Protein AF-A0AAW8FL18-F1 (afdb_monomer_lite)

Secondary structure (DSSP, 8-state):
-EEEEETTEEEEEEPPPBTTBEEESSSS-TTEEEEETTEEEETTSHHHHHHHHHHHHHTT-TTT-SEEETHHHHHHHHHHHHHHS----TT-PPP-

Structure (mmCIF, N/CA/C/O backbone):
data_AF-A0AAW8FL18-F1
#
_entry.id   AF-A0AAW8FL18-F1
#
loop_
_atom_site.group_PDB
_atom_site.id
_atom_site.type_symbol
_atom_site.label_atom_id
_atom_site.label_alt_id
_atom_site.label_comp_id
_atom_site.label_asym_id
_atom_site.label_entity_id
_atom_site.label_seq_id
_atom_site.pdbx_PDB_ins_code
_atom_site.Cartn_x
_atom_site.Cartn_y
_atom_site.Cartn_z
_atom_site.occupancy
_atom_site.B_iso_or_equiv
_atom_site.auth_seq_id
_atom_site.auth_comp_id
_atom_site.auth_asym_id
_atom_site.auth_atom_id
_atom_site.pdbx_PDB_model_num
ATOM 1 N N . MET A 1 1 ? 9.353 5.160 4.444 1.00 66.69 1 MET A N 1
ATOM 2 C CA . MET A 1 1 ? 8.227 5.011 5.399 1.00 66.69 1 MET A CA 1
ATOM 3 C C . MET A 1 1 ? 7.210 6.095 5.110 1.00 66.69 1 MET A C 1
ATOM 5 O O . MET A 1 1 ? 7.616 7.244 5.004 1.00 66.69 1 MET A O 1
ATOM 9 N N . CYS A 1 2 ? 5.929 5.740 5.017 1.00 71.69 2 CYS A N 1
ATOM 10 C CA . CYS A 1 2 ? 4.831 6.673 4.752 1.00 71.69 2 CYS A CA 1
ATOM 11 C C . CYS A 1 2 ? 3.704 6.501 5.774 1.00 71.69 2 CYS A C 1
ATOM 13 O O . CYS A 1 2 ? 3.535 5.435 6.368 1.00 71.69 2 CYS A O 1
ATOM 15 N N . HIS A 1 3 ? 2.929 7.563 5.977 1.00 73.62 3 HIS A N 1
ATOM 16 C CA . HIS A 1 3 ? 1.746 7.549 6.831 1.00 73.62 3 HIS A CA 1
ATOM 17 C C . HIS A 1 3 ? 0.506 7.780 5.992 1.00 73.62 3 HIS A C 1
ATOM 19 O O . HIS A 1 3 ? 0.436 8.760 5.258 1.00 73.62 3 HIS A O 1
ATOM 25 N N . LEU A 1 4 ? -0.470 6.896 6.149 1.00 71.88 4 LEU A N 1
ATOM 26 C CA . LEU A 1 4 ? -1.797 7.042 5.579 1.00 71.88 4 LEU A CA 1
ATOM 27 C C . LEU A 1 4 ? -2.759 7.350 6.724 1.00 71.88 4 LEU A C 1
ATOM 29 O O . LEU A 1 4 ? -2.677 6.732 7.785 1.00 71.88 4 LEU A O 1
ATOM 33 N N . VAL A 1 5 ? -3.637 8.332 6.535 1.00 68.75 5 VAL A N 1
ATOM 34 C CA . VAL A 1 5 ? -4.683 8.668 7.506 1.00 68.75 5 VAL A CA 1
ATOM 35 C C . VAL A 1 5 ? -6.026 8.547 6.806 1.00 68.75 5 VAL A C 1
ATOM 37 O O . VAL A 1 5 ? -6.237 9.178 5.772 1.00 68.75 5 VAL A O 1
ATOM 40 N N . ARG A 1 6 ? -6.923 7.739 7.371 1.00 71.69 6 ARG A N 1
ATOM 41 C CA . ARG A 1 6 ? -8.294 7.548 6.891 1.00 71.69 6 ARG A CA 1
ATOM 42 C C . ARG A 1 6 ? -9.238 7.526 8.087 1.00 71.69 6 ARG A C 1
ATOM 44 O O . ARG A 1 6 ? -8.940 6.866 9.076 1.00 71.69 6 ARG A O 1
ATOM 51 N N . ASP A 1 7 ? -10.327 8.289 8.018 1.00 75.19 7 ASP A N 1
ATOM 52 C CA . ASP A 1 7 ? -11.333 8.402 9.089 1.00 75.19 7 ASP A CA 1
ATOM 53 C C . ASP A 1 7 ? -10.738 8.745 10.474 1.00 75.19 7 ASP A C 1
ATOM 55 O O . ASP A 1 7 ? -11.196 8.281 11.513 1.00 75.19 7 ASP A O 1
ATOM 59 N N . GLY A 1 8 ? -9.661 9.542 10.494 1.00 73.69 8 GLY A N 1
ATOM 60 C CA . GLY A 1 8 ? -8.932 9.909 11.716 1.00 73.69 8 GLY A CA 1
ATOM 61 C C . GLY A 1 8 ? -7.994 8.825 12.265 1.00 73.69 8 GLY A C 1
ATOM 62 O O . GLY A 1 8 ? -7.242 9.089 13.203 1.00 73.69 8 GLY A O 1
ATOM 63 N N . VAL A 1 9 ? -7.971 7.633 11.664 1.00 75.94 9 VAL A N 1
ATOM 64 C CA . VAL A 1 9 ? -7.078 6.530 12.031 1.00 75.94 9 VAL A CA 1
ATOM 65 C C . VAL A 1 9 ? -5.813 6.586 11.178 1.00 75.94 9 VAL A C 1
ATOM 67 O O . VAL A 1 9 ? -5.865 6.624 9.947 1.00 75.94 9 VAL A O 1
ATOM 70 N N . ARG A 1 10 ? -4.653 6.598 11.841 1.00 77.62 10 ARG A N 1
ATOM 71 C CA . ARG A 1 10 ? -3.336 6.593 11.194 1.00 77.62 10 ARG A CA 1
ATOM 72 C C . ARG A 1 10 ? -2.826 5.164 11.044 1.00 77.62 10 ARG A C 1
ATOM 74 O O . ARG A 1 10 ? -2.668 4.461 12.035 1.00 77.62 10 ARG A O 1
ATOM 81 N N . THR A 1 11 ? -2.443 4.807 9.826 1.00 81.25 11 THR A N 1
ATOM 82 C CA . THR A 1 11 ? -1.752 3.562 9.487 1.00 81.25 11 THR A CA 1
ATOM 83 C C . THR A 1 11 ? -0.364 3.876 8.941 1.00 81.25 11 THR A C 1
ATOM 85 O O . THR A 1 11 ? -0.167 4.821 8.169 1.00 81.25 11 THR A O 1
ATOM 88 N N . ARG A 1 12 ? 0.640 3.105 9.368 1.00 82.00 12 ARG A N 1
ATOM 89 C CA . ARG A 1 12 ? 2.026 3.259 8.916 1.00 82.00 12 ARG A CA 1
ATOM 90 C C . ARG A 1 12 ? 2.338 2.235 7.831 1.00 82.00 12 ARG A C 1
ATOM 92 O O . ARG A 1 12 ? 2.252 1.044 8.082 1.00 82.00 12 ARG A O 1
ATOM 99 N N . VAL A 1 13 ? 2.767 2.692 6.659 1.00 8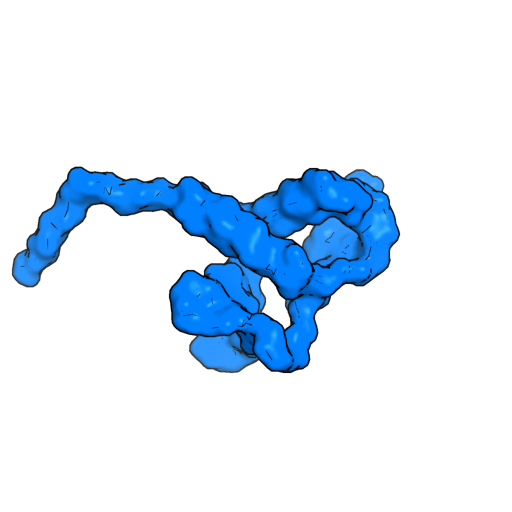2.38 13 VAL A N 1
ATOM 100 C CA . VAL A 1 13 ? 3.312 1.818 5.612 1.00 82.38 13 VAL A CA 1
ATOM 101 C C . VAL A 1 13 ? 4.836 1.871 5.687 1.00 82.38 13 VAL A C 1
ATOM 103 O O . VAL A 1 13 ? 5.456 2.934 5.539 1.00 82.38 13 VAL A O 1
ATOM 106 N N . VAL A 1 14 ? 5.454 0.727 5.963 1.00 84.75 14 VAL A N 1
ATOM 107 C CA . VAL A 1 14 ? 6.898 0.589 6.152 1.00 84.75 14 VAL A CA 1
ATOM 108 C C . VAL A 1 14 ? 7.466 -0.261 5.031 1.00 84.75 14 VAL A C 1
ATOM 110 O O . VAL A 1 14 ? 7.094 -1.411 4.868 1.00 84.75 14 VAL A O 1
ATOM 113 N N . PHE A 1 15 ? 8.411 0.309 4.295 1.00 82.06 15 PHE A N 1
ATOM 114 C CA . PHE A 1 15 ? 9.294 -0.441 3.412 1.00 82.06 15 PHE A CA 1
ATOM 115 C C . PHE A 1 15 ? 10.574 -0.684 4.207 1.00 82.06 15 PHE A C 1
ATOM 117 O O . PHE A 1 15 ? 11.143 0.279 4.727 1.00 82.06 15 PHE A O 1
ATOM 124 N N . ARG A 1 16 ? 10.975 -1.946 4.380 1.00 81.00 16 ARG A N 1
ATOM 125 C CA . ARG A 1 16 ? 12.231 -2.325 5.051 1.00 81.00 16 ARG A CA 1
ATOM 126 C C . ARG A 1 16 ? 13.292 -2.628 3.999 1.00 81.00 16 ARG A C 1
ATOM 128 O O . ARG A 1 16 ? 12.999 -3.370 3.068 1.00 81.00 16 ARG A O 1
ATOM 135 N N . GLU A 1 17 ? 14.495 -2.078 4.133 1.00 73.62 17 GLU A N 1
ATOM 136 C CA . GLU A 1 17 ? 15.607 -2.475 3.260 1.00 73.62 17 GLU A CA 1
ATOM 137 C C . GLU A 1 17 ? 15.925 -3.959 3.456 1.00 73.62 17 GLU A C 1
ATOM 139 O O . GLU A 1 17 ? 15.915 -4.462 4.582 1.00 73.62 17 GLU A O 1
ATOM 144 N N . GLY A 1 18 ? 16.188 -4.664 2.357 1.00 72.25 18 GLY A N 1
ATOM 145 C CA . GLY A 1 18 ? 16.511 -6.084 2.386 1.00 72.25 18 GLY A CA 1
ATOM 146 C C . GLY A 1 18 ? 16.427 -6.724 1.006 1.00 72.25 18 GLY A C 1
ATOM 147 O O . GLY A 1 18 ? 16.406 -6.048 -0.017 1.00 72.25 18 GLY A O 1
ATOM 148 N N . GLU A 1 19 ? 16.336 -8.049 0.978 1.00 70.38 19 GLU A N 1
ATOM 149 C CA . GLU A 1 19 ? 16.372 -8.856 -0.251 1.00 70.38 19 GLU A CA 1
ATOM 150 C C . GLU A 1 19 ? 15.222 -8.552 -1.231 1.00 70.38 19 GLU A C 1
ATOM 152 O O . GLU A 1 19 ? 15.347 -8.770 -2.432 1.00 70.38 19 GLU A O 1
ATOM 157 N N . ARG A 1 20 ? 14.107 -8.000 -0.727 1.00 72.50 20 ARG A N 1
ATOM 158 C CA . ARG A 1 20 ? 12.928 -7.643 -1.531 1.00 72.50 20 ARG A CA 1
ATOM 159 C C . ARG A 1 20 ? 13.077 -6.328 -2.295 1.00 72.50 20 ARG A C 1
ATOM 161 O O . ARG A 1 20 ? 12.367 -6.138 -3.277 1.00 72.50 20 ARG A O 1
ATOM 168 N N . GLY A 1 21 ? 13.962 -5.427 -1.869 1.00 70.06 21 GLY A N 1
ATOM 169 C CA . GLY A 1 21 ? 14.120 -4.133 -2.522 1.00 70.06 21 GLY A CA 1
ATOM 170 C C . GLY A 1 21 ? 14.962 -3.121 -1.750 1.00 70.06 21 GLY A C 1
ATOM 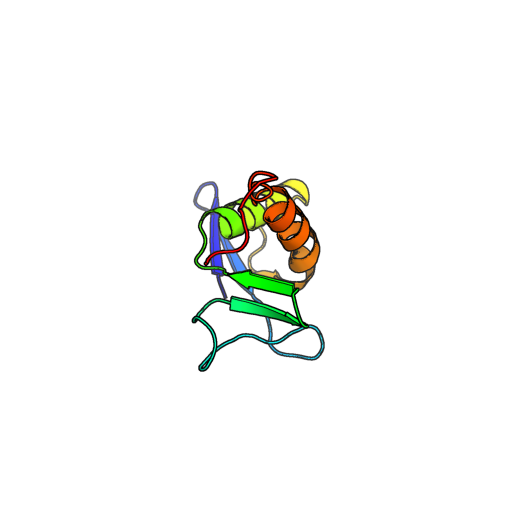171 O O . GLY A 1 21 ? 15.214 -3.247 -0.549 1.00 70.06 21 GLY A O 1
ATOM 172 N N . GLY A 1 22 ? 15.399 -2.098 -2.481 1.00 72.69 22 GLY A N 1
ATOM 173 C CA . GLY A 1 22 ? 16.191 -0.987 -1.971 1.00 72.69 22 GLY A CA 1
ATOM 174 C C . GLY A 1 22 ? 15.331 0.234 -1.666 1.00 72.69 22 GLY A C 1
ATOM 175 O O . GLY A 1 22 ? 14.346 0.521 -2.354 1.00 72.69 22 GLY A O 1
ATOM 176 N N . ILE A 1 23 ? 15.726 0.982 -0.638 1.00 66.94 23 ILE A N 1
ATOM 177 C CA . ILE A 1 23 ? 15.174 2.302 -0.343 1.00 66.94 23 ILE A CA 1
ATOM 178 C C . ILE A 1 23 ? 16.226 3.319 -0.766 1.00 66.94 23 ILE A C 1
ATOM 180 O O . ILE A 1 23 ? 17.377 3.257 -0.342 1.00 66.94 23 ILE A O 1
ATOM 184 N N . SER A 1 24 ? 15.866 4.277 -1.618 1.00 65.19 24 SER A N 1
ATOM 185 C CA . SER A 1 24 ? 16.827 5.316 -1.969 1.00 65.19 24 SER A CA 1
ATOM 186 C C . SER A 1 24 ? 16.879 6.371 -0.865 1.00 65.19 24 SER A C 1
ATOM 188 O O . SER A 1 24 ? 16.003 7.231 -0.753 1.00 65.19 24 SER A O 1
ATOM 190 N N . GLY A 1 25 ? 17.913 6.282 -0.028 1.00 51.88 25 GLY A N 1
ATOM 191 C CA . GLY A 1 25 ? 18.159 7.223 1.067 1.00 51.88 25 GLY A CA 1
ATOM 192 C C . GLY A 1 25 ? 19.100 8.387 0.735 1.00 51.88 25 GLY A C 1
ATOM 193 O O . GLY A 1 25 ? 19.109 9.362 1.478 1.00 51.88 25 GLY A O 1
ATOM 194 N N . GLY A 1 26 ? 19.886 8.317 -0.350 1.00 46.25 26 GLY A N 1
ATOM 195 C CA . GLY A 1 26 ? 20.970 9.294 -0.567 1.00 46.25 26 GLY A CA 1
ATOM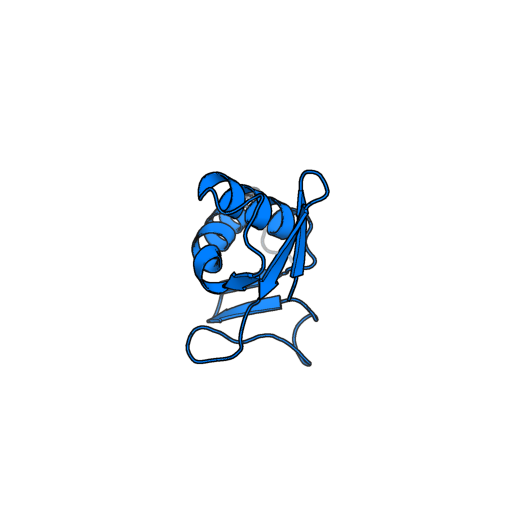 196 C C . GLY A 1 26 ? 21.354 9.655 -2.007 1.00 46.25 26 GLY A C 1
ATOM 197 O O . GLY A 1 26 ? 21.877 10.745 -2.204 1.00 46.25 26 GLY A O 1
ATOM 198 N N . TYR A 1 27 ? 21.091 8.806 -3.011 1.00 41.44 27 TYR A N 1
ATOM 199 C CA . TYR A 1 27 ? 21.495 9.054 -4.415 1.00 41.44 27 TYR A CA 1
ATOM 200 C C . TYR A 1 27 ? 20.349 8.992 -5.441 1.00 41.44 27 TYR A C 1
ATOM 202 O O . TYR A 1 27 ? 20.535 9.320 -6.609 1.00 41.44 27 TYR A O 1
ATOM 210 N N . SER A 1 28 ? 19.147 8.603 -5.017 1.00 50.91 28 SER A N 1
ATOM 211 C CA . SER A 1 28 ? 17.908 8.722 -5.796 1.00 50.91 28 SER A CA 1
ATOM 212 C C . SER A 1 28 ? 16.873 9.403 -4.904 1.00 50.91 28 SER A C 1
ATOM 214 O O . SER A 1 28 ? 16.979 9.290 -3.680 1.00 50.91 28 SER A O 1
ATOM 216 N N . TYR A 1 29 ? 15.952 10.167 -5.503 1.00 50.44 29 TYR A N 1
ATOM 217 C CA . TYR A 1 29 ? 14.999 11.048 -4.815 1.00 50.44 29 TYR A CA 1
ATOM 218 C C . TYR A 1 29 ? 14.519 10.461 -3.481 1.00 50.44 29 TYR A C 1
ATOM 220 O O . TYR A 1 29 ? 13.964 9.360 -3.444 1.00 50.44 29 TYR A O 1
ATOM 228 N N . VAL A 1 30 ? 14.759 11.187 -2.382 1.00 63.62 30 VAL A N 1
ATOM 229 C CA . VAL A 1 30 ? 14.324 10.793 -1.035 1.00 63.62 30 VAL A CA 1
ATOM 230 C C . VAL A 1 30 ? 12.848 10.416 -1.093 1.00 63.62 30 VAL A C 1
ATOM 232 O O . VAL A 1 30 ? 12.030 11.216 -1.537 1.00 63.62 30 VAL A O 1
ATOM 235 N N . GLY A 1 31 ? 12.509 9.199 -0.671 1.00 69.69 31 GLY A N 1
ATOM 236 C CA . GLY A 1 31 ? 11.139 8.692 -0.757 1.00 69.69 31 GLY A CA 1
ATOM 237 C C . GLY A 1 31 ? 10.845 7.822 -1.980 1.00 69.69 31 GLY A C 1
ATOM 238 O O . GLY A 1 31 ? 9.678 7.532 -2.214 1.00 69.69 31 GLY A O 1
ATOM 239 N N . CYS A 1 32 ? 11.846 7.357 -2.732 1.00 79.12 32 CYS A N 1
ATOM 240 C CA . CYS A 1 32 ? 11.645 6.281 -3.705 1.00 79.12 32 CYS A CA 1
ATOM 241 C C . CYS A 1 32 ? 11.976 4.902 -3.120 1.00 79.12 32 CYS A C 1
ATOM 243 O O . CYS A 1 32 ? 12.897 4.738 -2.313 1.00 79.12 32 CYS A O 1
ATOM 245 N N . VAL A 1 33 ? 11.218 3.900 -3.558 1.00 83.88 33 VAL A N 1
ATOM 246 C CA . VAL A 1 33 ? 11.444 2.481 -3.254 1.00 83.88 33 VAL A CA 1
ATOM 247 C C . VAL A 1 33 ? 11.467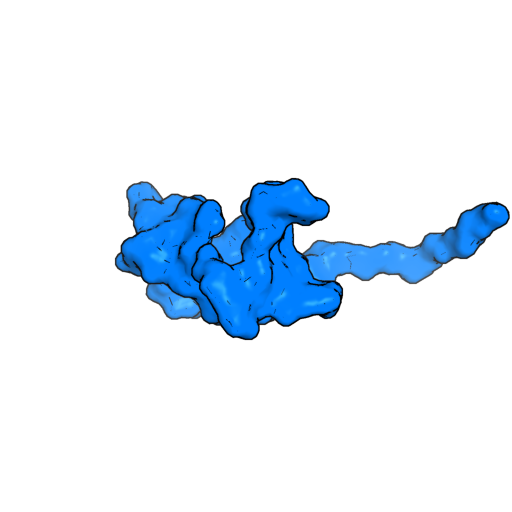 1.694 -4.558 1.00 83.88 33 VAL A C 1
ATOM 249 O O . VAL A 1 33 ? 10.682 1.979 -5.465 1.00 83.88 33 VAL A O 1
ATOM 252 N N . SER A 1 34 ? 12.390 0.742 -4.686 1.00 82.50 34 SER A N 1
ATOM 253 C CA . SER A 1 34 ? 12.556 -0.036 -5.915 1.00 82.50 34 SER A CA 1
ATOM 254 C C . SER A 1 34 ? 12.911 -1.494 -5.650 1.00 82.50 34 SER A C 1
ATOM 256 O O . SER A 1 34 ? 13.633 -1.820 -4.710 1.00 82.50 34 SER A O 1
ATOM 258 N N . THR A 1 35 ? 12.412 -2.381 -6.511 1.00 84.44 35 THR A N 1
ATOM 259 C CA . THR A 1 35 ? 12.735 -3.821 -6.492 1.00 84.44 35 THR A CA 1
ATOM 260 C C . THR A 1 35 ? 13.690 -4.222 -7.623 1.00 84.44 35 THR A C 1
ATOM 262 O O . THR A 1 35 ? 14.085 -5.380 -7.724 1.00 84.44 35 THR A O 1
ATOM 265 N N . GLY A 1 36 ? 14.086 -3.274 -8.481 1.00 79.62 36 GLY A N 1
ATOM 266 C CA . GLY A 1 36 ? 15.021 -3.496 -9.585 1.00 79.62 36 GLY A CA 1
ATOM 267 C C . GLY A 1 36 ? 14.875 -2.472 -10.721 1.00 79.62 36 GLY A C 1
ATOM 268 O O . GLY A 1 36 ? 14.112 -1.508 -10.595 1.00 79.62 36 GLY A O 1
ATOM 269 N N . PRO A 1 37 ? 15.591 -2.662 -11.846 1.00 75.38 37 PRO A N 1
ATOM 270 C CA . PRO A 1 37 ? 15.513 -1.778 -13.008 1.00 75.38 37 PRO A CA 1
ATOM 271 C C . PRO A 1 37 ? 14.076 -1.632 -13.523 1.00 75.38 37 PRO A C 1
ATOM 273 O O . PRO A 1 37 ? 13.379 -2.624 -13.726 1.00 75.38 37 PRO A O 1
ATOM 276 N N . GLY A 1 38 ? 13.620 -0.392 -13.716 1.00 75.88 38 GLY A N 1
ATOM 277 C CA . GLY A 1 38 ? 12.263 -0.095 -14.195 1.00 75.88 38 GLY A CA 1
ATOM 278 C C . GLY A 1 38 ? 11.134 -0.351 -13.185 1.00 75.88 38 GLY A C 1
ATOM 279 O O . GLY A 1 38 ? 9.980 -0.075 -13.497 1.00 75.88 38 GLY A O 1
ATOM 280 N N . LYS A 1 39 ? 11.441 -0.836 -11.974 1.00 84.06 39 LYS A N 1
ATOM 281 C CA . LYS A 1 39 ? 10.471 -1.071 -10.896 1.00 84.06 39 LYS A CA 1
ATOM 282 C C . LYS A 1 39 ? 10.728 -0.103 -9.750 1.00 84.06 39 LYS A C 1
ATOM 284 O O . LYS A 1 39 ? 11.379 -0.460 -8.769 1.00 84.06 39 LYS A O 1
ATOM 289 N N . LEU A 1 40 ? 10.240 1.126 -9.896 1.00 84.62 40 LEU A N 1
ATOM 290 C CA . LEU A 1 40 ? 10.430 2.211 -8.935 1.00 84.62 40 LEU A CA 1
ATOM 291 C C . LEU A 1 40 ? 9.098 2.902 -8.639 1.00 84.62 40 LEU A C 1
ATOM 293 O O . LEU A 1 40 ? 8.357 3.248 -9.554 1.00 84.62 40 LEU A O 1
ATOM 297 N N . LEU A 1 41 ? 8.823 3.122 -7.356 1.00 84.94 41 LEU A N 1
ATOM 298 C CA . LEU A 1 41 ? 7.704 3.925 -6.878 1.00 84.94 41 LEU A CA 1
ATOM 299 C C . LEU A 1 41 ? 8.233 5.160 -6.158 1.00 84.94 41 LEU A C 1
ATOM 301 O O . LEU A 1 41 ? 9.005 5.046 -5.205 1.00 84.94 41 LEU A O 1
ATOM 305 N N . ASN A 1 42 ? 7.778 6.332 -6.594 1.00 84.12 42 ASN A N 1
ATOM 306 C CA . ASN A 1 42 ? 8.043 7.598 -5.926 1.00 84.12 42 ASN A CA 1
ATOM 307 C C . ASN A 1 42 ? 6.933 7.886 -4.911 1.00 84.12 42 ASN A C 1
ATOM 309 O O . ASN A 1 42 ? 5.820 8.257 -5.273 1.00 84.12 42 ASN A O 1
ATOM 313 N N . LEU A 1 43 ? 7.229 7.740 -3.622 1.00 82.31 43 LEU A N 1
ATOM 314 C CA . LEU A 1 43 ? 6.249 7.933 -2.552 1.00 82.31 43 LEU A CA 1
ATOM 315 C C . LEU A 1 43 ? 5.894 9.413 -2.320 1.00 82.31 43 LEU A C 1
ATOM 317 O O . LEU A 1 43 ? 4.987 9.697 -1.540 1.00 82.31 43 LEU A O 1
ATOM 321 N N . ASN A 1 44 ? 6.577 10.351 -2.986 1.00 79.69 44 ASN A N 1
ATOM 322 C CA . ASN A 1 44 ? 6.192 11.765 -2.990 1.00 79.69 44 ASN A CA 1
ATOM 323 C C . ASN A 1 44 ? 5.123 12.082 -4.038 1.00 79.69 44 ASN A C 1
ATOM 325 O O . ASN A 1 44 ? 4.530 13.159 -3.994 1.00 79.69 44 ASN A O 1
ATOM 329 N N . GLU A 1 45 ? 4.881 11.187 -4.998 1.00 83.25 45 GLU A N 1
ATOM 330 C CA . GLU A 1 45 ? 3.869 11.427 -6.017 1.00 83.25 45 GLU A CA 1
ATOM 331 C C . GLU A 1 45 ? 2.467 11.208 -5.446 1.00 83.25 45 GLU A C 1
ATOM 333 O O . GLU A 1 45 ? 2.143 10.102 -4.999 1.00 83.25 45 GLU A O 1
ATOM 338 N N . PRO A 1 46 ? 1.577 12.218 -5.517 1.00 82.50 46 PRO A N 1
ATOM 339 C CA . PRO A 1 46 ? 0.217 12.082 -5.006 1.00 82.50 46 PRO A CA 1
ATOM 340 C C . PRO A 1 46 ? -0.555 10.921 -5.647 1.00 82.50 46 PRO A C 1
ATOM 342 O O . PRO A 1 46 ? -1.404 10.322 -4.992 1.00 82.50 46 PRO A O 1
ATOM 345 N N . GLY A 1 47 ? -0.266 10.590 -6.912 1.00 87.00 47 GLY A N 1
ATOM 346 C CA . GLY A 1 47 ? -0.866 9.448 -7.610 1.00 87.00 47 GLY A CA 1
ATOM 347 C C . GLY A 1 47 ? -0.477 8.108 -6.983 1.00 87.00 47 GLY A C 1
ATOM 348 O O . GLY A 1 47 ? -1.348 7.305 -6.663 1.00 87.00 47 GLY A O 1
ATOM 349 N N . VAL A 1 48 ? 0.815 7.907 -6.709 1.00 86.38 48 VAL A N 1
ATOM 350 C CA . VAL A 1 48 ? 1.331 6.698 -6.045 1.00 86.38 48 VAL A CA 1
ATOM 351 C C . VAL A 1 48 ? 0.751 6.556 -4.637 1.00 86.38 48 VAL A C 1
ATOM 353 O O . VAL A 1 48 ? 0.334 5.466 -4.247 1.00 86.38 48 VAL A O 1
ATOM 356 N N . VAL A 1 49 ? 0.657 7.657 -3.885 1.00 84.94 49 VAL A N 1
ATOM 357 C CA . VAL A 1 49 ? 0.054 7.651 -2.542 1.00 84.94 49 VAL A CA 1
ATOM 358 C C . VAL A 1 49 ? -1.427 7.271 -2.594 1.00 84.94 49 VAL A C 1
ATOM 360 O O . VAL A 1 49 ? -1.870 6.468 -1.776 1.00 84.94 49 VAL A O 1
ATOM 363 N N . ARG A 1 50 ? -2.195 7.795 -3.559 1.00 86.19 50 ARG A N 1
ATOM 364 C CA . ARG A 1 50 ? -3.604 7.405 -3.744 1.00 86.19 50 ARG A CA 1
ATOM 365 C C . ARG A 1 50 ? -3.730 5.924 -4.076 1.00 86.19 50 ARG A C 1
ATOM 367 O O . ARG A 1 50 ? -4.493 5.238 -3.415 1.00 86.19 50 ARG A O 1
ATOM 374 N N . HIS A 1 51 ? -2.911 5.408 -4.988 1.00 89.38 51 HIS A N 1
ATOM 375 C CA . HIS A 1 51 ? -2.920 3.984 -5.321 1.00 89.38 51 HIS A CA 1
ATOM 376 C C . HIS A 1 51 ? -2.547 3.081 -4.138 1.00 89.38 51 HIS A C 1
ATOM 378 O O . HIS A 1 51 ? -3.120 2.004 -4.005 1.00 89.38 51 HIS A O 1
ATOM 384 N N . LEU A 1 52 ? -1.647 3.518 -3.250 1.00 87.00 52 LEU A N 1
ATOM 385 C CA . LEU A 1 52 ? -1.369 2.823 -1.988 1.00 87.00 52 LEU A CA 1
ATOM 386 C C . LEU A 1 52 ? -2.595 2.784 -1.068 1.00 87.00 52 LEU A C 1
ATOM 388 O O . LEU A 1 52 ? -2.873 1.745 -0.473 1.00 87.00 52 LEU A O 1
ATOM 392 N N . VAL A 1 53 ? -3.323 3.898 -0.943 1.00 85.50 53 VAL A N 1
ATOM 393 C CA . VAL A 1 53 ? -4.562 3.962 -0.150 1.00 85.50 53 VAL A CA 1
ATOM 394 C C . VAL A 1 53 ? -5.640 3.074 -0.760 1.00 85.50 53 VAL A C 1
ATOM 396 O O . VAL A 1 53 ? -6.276 2.323 -0.021 1.00 85.50 53 VAL A O 1
ATOM 399 N N . ASP A 1 54 ? -5.830 3.136 -2.076 1.00 88.62 54 ASP A N 1
ATOM 400 C CA . ASP A 1 54 ? -6.829 2.345 -2.796 1.00 88.62 54 ASP A CA 1
ATOM 401 C C . ASP A 1 54 ? -6.549 0.852 -2.621 1.00 88.62 54 ASP A C 1
ATOM 403 O O . ASP A 1 54 ? -7.411 0.117 -2.157 1.00 88.62 54 ASP A O 1
ATOM 407 N N . GLU A 1 55 ? -5.315 0.411 -2.875 1.00 90.50 55 GLU A N 1
ATOM 408 C CA . GLU A 1 55 ? -4.934 -0.997 -2.745 1.00 90.50 55 GLU A CA 1
ATOM 409 C C . GLU A 1 55 ? -5.045 -1.495 -1.296 1.00 90.50 55 GLU A C 1
ATOM 411 O O . GLU A 1 55 ? -5.546 -2.591 -1.047 1.00 90.50 55 GLU A O 1
ATOM 416 N N . ALA A 1 56 ? -4.622 -0.694 -0.312 1.00 87.00 56 ALA A N 1
ATOM 417 C CA . ALA A 1 56 ? -4.775 -1.056 1.096 1.00 87.00 56 ALA A CA 1
ATOM 418 C C . ALA A 1 56 ? -6.254 -1.122 1.520 1.00 87.00 56 ALA A C 1
ATOM 420 O O . ALA A 1 56 ? -6.620 -1.944 2.359 1.00 87.00 56 ALA A O 1
ATOM 421 N N . THR A 1 57 ? -7.109 -0.287 0.929 1.00 86.88 57 THR A N 1
ATOM 422 C CA . THR A 1 57 ? -8.560 -0.311 1.155 1.00 86.88 57 THR A CA 1
ATOM 423 C C . THR A 1 57 ? -9.195 -1.540 0.519 1.00 86.88 57 THR A C 1
ATOM 425 O O . THR A 1 57 ? -9.943 -2.242 1.193 1.00 86.88 57 THR A O 1
ATOM 428 N N . ASP A 1 58 ? -8.865 -1.833 -0.740 1.00 88.56 58 ASP A N 1
ATOM 429 C CA . ASP A 1 58 ? -9.387 -2.981 -1.489 1.00 88.56 58 ASP A CA 1
ATOM 430 C C . ASP A 1 58 ? -9.038 -4.305 -0.793 1.00 88.56 58 ASP A C 1
ATOM 432 O O . ASP A 1 58 ? -9.821 -5.254 -0.805 1.00 88.56 58 ASP A O 1
ATOM 436 N N . ARG A 1 59 ? -7.886 -4.355 -0.114 1.00 87.50 59 ARG A N 1
ATOM 437 C CA . ARG A 1 59 ? -7.453 -5.498 0.704 1.00 87.50 59 ARG A CA 1
ATOM 438 C C . ARG A 1 59 ? -8.033 -5.526 2.123 1.00 87.50 59 ARG A C 1
ATOM 440 O O . ARG A 1 59 ? -7.709 -6.435 2.881 1.00 87.50 59 ARG A O 1
ATOM 447 N N . GLY A 1 60 ? -8.844 -4.542 2.514 1.00 86.06 60 GLY A N 1
ATOM 448 C CA . GLY A 1 60 ? -9.418 -4.447 3.861 1.00 86.06 60 GLY A CA 1
ATOM 449 C C . GLY A 1 60 ? -8.394 -4.152 4.964 1.00 86.06 60 GLY A C 1
ATOM 450 O O . GLY A 1 60 ? -8.643 -4.443 6.130 1.00 86.06 60 GLY A O 1
ATOM 451 N N . LEU A 1 61 ? -7.235 -3.586 4.616 1.00 83.00 61 LEU A N 1
ATOM 452 C CA . LEU A 1 61 ? -6.162 -3.250 5.561 1.00 83.00 61 LEU A CA 1
ATOM 453 C C . LEU A 1 61 ? -6.386 -1.890 6.246 1.00 83.00 61 LEU A C 1
ATOM 455 O O . LEU A 1 61 ? -5.686 -1.551 7.205 1.00 83.00 61 LEU A O 1
ATOM 459 N N . LEU A 1 62 ? -7.352 -1.107 5.754 1.00 79.00 62 LEU A N 1
ATOM 460 C CA . LEU A 1 62 ? -7.737 0.195 6.288 1.00 79.00 62 LEU A CA 1
ATOM 461 C C . LEU A 1 62 ? -9.251 0.280 6.552 1.00 79.00 62 LEU A C 1
ATOM 463 O O . LEU A 1 62 ? -10.027 -0.145 5.695 1.00 79.00 62 LEU A O 1
ATOM 467 N N . PRO A 1 63 ? -9.670 0.926 7.661 1.00 69.50 63 PRO A N 1
ATOM 468 C CA . PRO A 1 63 ? -8.840 1.392 8.780 1.00 69.50 63 PRO A CA 1
ATOM 469 C C . PRO A 1 63 ? -8.474 0.235 9.733 1.00 69.50 63 PRO A C 1
ATOM 471 O O . PRO A 1 63 ? -9.274 -0.672 9.933 1.00 69.50 63 PRO A O 1
ATOM 474 N N . GLY A 1 64 ? -7.297 0.276 10.374 1.00 69.31 64 GLY A N 1
ATOM 475 C CA . GLY A 1 64 ? -7.016 -0.597 11.531 1.00 69.31 64 GLY A CA 1
ATOM 476 C C . GLY A 1 64 ? -5.644 -1.265 11.584 1.00 69.31 64 GLY A C 1
ATOM 477 O O . GLY A 1 64 ? -5.228 -1.685 12.662 1.00 69.31 64 GLY A O 1
ATOM 478 N N . ALA A 1 65 ? -4.893 -1.326 10.484 1.00 69.62 65 ALA A N 1
ATOM 479 C CA . ALA A 1 65 ? -3.514 -1.795 10.559 1.00 69.62 65 ALA A CA 1
ATOM 480 C C . ALA A 1 65 ? -2.619 -0.727 11.215 1.00 69.62 65 ALA A C 1
ATOM 482 O O . ALA A 1 65 ? -2.517 0.395 10.717 1.00 69.62 65 ALA A O 1
ATOM 483 N N . ALA A 1 66 ? -1.963 -1.055 12.333 1.00 73.06 66 ALA A N 1
ATOM 484 C CA . ALA A 1 66 ? -0.993 -0.154 12.966 1.00 73.06 66 ALA A CA 1
ATOM 485 C C . ALA A 1 66 ? 0.252 0.027 12.079 1.00 73.06 66 ALA A C 1
ATOM 487 O O . ALA A 1 66 ? 0.759 1.140 11.908 1.00 73.06 66 ALA A O 1
ATOM 488 N N . GLU A 1 67 ? 0.703 -1.067 11.467 1.00 81.56 67 GLU A N 1
ATOM 489 C CA . GLU A 1 67 ? 1.833 -1.099 10.551 1.00 81.56 67 GLU A CA 1
ATOM 490 C C . GLU A 1 67 ? 1.581 -2.113 9.428 1.00 81.56 67 GLU A C 1
ATOM 492 O O . GLU A 1 67 ? 1.108 -3.217 9.682 1.00 81.56 67 GLU A O 1
ATOM 497 N N . LEU A 1 68 ? 1.893 -1.724 8.193 1.00 84.75 68 LEU A N 1
ATOM 498 C CA . LEU A 1 68 ? 1.812 -2.545 6.988 1.00 84.75 68 LEU A CA 1
ATOM 499 C C . LEU A 1 68 ? 3.188 -2.631 6.335 1.00 84.75 68 LEU A C 1
ATOM 501 O O . LEU A 1 68 ? 3.897 -1.622 6.259 1.00 84.75 68 LEU A O 1
ATOM 505 N N . ASP A 1 69 ? 3.539 -3.811 5.825 1.00 86.62 69 ASP A N 1
ATOM 506 C CA . ASP A 1 69 ? 4.694 -3.955 4.944 1.00 86.62 69 ASP A CA 1
ATOM 507 C C . ASP A 1 69 ? 4.338 -3.410 3.553 1.00 86.62 69 ASP A C 1
ATOM 509 O O . ASP A 1 69 ? 3.456 -3.917 2.860 1.00 86.62 69 ASP A O 1
ATOM 513 N N . GLY A 1 70 ? 5.005 -2.329 3.154 1.00 85.06 70 GLY A N 1
ATOM 514 C CA . GLY A 1 70 ? 4.777 -1.679 1.868 1.00 85.06 70 GLY A CA 1
ATOM 515 C C . GLY A 1 70 ? 5.178 -2.549 0.679 1.00 85.06 70 GLY A C 1
ATOM 516 O O . GLY A 1 70 ? 4.633 -2.366 -0.411 1.00 85.06 70 GLY A O 1
ATOM 517 N N . TRP A 1 71 ? 6.081 -3.515 0.874 1.00 88.81 71 TRP A N 1
ATOM 518 C CA . TRP A 1 71 ? 6.482 -4.435 -0.190 1.00 88.81 71 TRP A CA 1
ATOM 519 C C . TRP A 1 71 ? 5.333 -5.336 -0.642 1.00 88.81 71 TRP A C 1
ATOM 521 O O . TRP A 1 71 ? 5.239 -5.629 -1.830 1.00 88.81 71 TRP A O 1
ATOM 531 N N . ASP A 1 72 ? 4.404 -5.689 0.251 1.00 89.56 72 ASP A N 1
ATOM 532 C CA . ASP A 1 72 ? 3.247 -6.525 -0.095 1.00 89.56 72 ASP A CA 1
ATOM 533 C C . ASP A 1 72 ? 2.254 -5.797 -1.023 1.00 89.56 72 ASP A C 1
ATOM 535 O O . ASP A 1 72 ? 1.468 -6.430 -1.733 1.00 89.56 72 ASP A O 1
ATOM 539 N N . LEU A 1 73 ? 2.288 -4.460 -1.040 1.00 88.31 73 LEU A N 1
ATOM 540 C CA . LEU A 1 73 ? 1.464 -3.605 -1.903 1.00 88.31 73 LEU A CA 1
ATOM 541 C C . LEU A 1 73 ? 2.201 -3.172 -3.182 1.00 88.31 73 LEU A C 1
ATOM 543 O O . LEU A 1 73 ? 1.566 -2.686 -4.117 1.00 88.31 73 LEU A O 1
ATOM 547 N N . PHE A 1 74 ? 3.526 -3.338 -3.232 1.00 88.62 74 PHE A N 1
ATOM 548 C CA . PHE A 1 74 ? 4.400 -2.702 -4.220 1.00 88.62 74 PHE A CA 1
ATOM 549 C C . PHE A 1 74 ? 4.021 -3.036 -5.667 1.00 88.62 74 PHE A C 1
ATOM 551 O O . PHE A 1 74 ? 3.794 -2.123 -6.457 1.00 88.62 74 PHE A O 1
ATOM 558 N N . ASP A 1 75 ? 3.911 -4.320 -6.018 1.00 89.00 75 ASP A N 1
ATOM 559 C CA . ASP A 1 75 ? 3.660 -4.728 -7.408 1.00 89.00 75 ASP A CA 1
ATOM 560 C C . ASP A 1 75 ? 2.275 -4.286 -7.906 1.00 89.00 75 ASP A C 1
ATOM 562 O O . ASP A 1 75 ? 2.128 -3.858 -9.053 1.00 89.00 75 ASP A O 1
ATOM 566 N N . ALA A 1 76 ? 1.265 -4.321 -7.032 1.00 90.69 76 ALA A N 1
ATOM 567 C CA . ALA A 1 76 ? -0.084 -3.871 -7.366 1.00 90.69 76 ALA A CA 1
ATOM 568 C C . ALA A 1 76 ? -0.126 -2.353 -7.606 1.00 90.69 76 ALA A C 1
ATOM 570 O O . ALA A 1 76 ? -0.688 -1.887 -8.598 1.00 90.69 76 ALA A O 1
ATOM 571 N N . VAL A 1 77 ? 0.535 -1.575 -6.745 1.00 89.50 77 VAL A N 1
ATOM 572 C CA . VAL A 1 77 ? 0.642 -0.118 -6.900 1.00 89.50 77 VAL A CA 1
ATOM 573 C C . VAL A 1 77 ? 1.466 0.252 -8.131 1.00 89.50 77 VAL A C 1
ATOM 575 O O . VAL A 1 77 ? 1.078 1.159 -8.865 1.00 89.50 77 VAL A O 1
ATOM 578 N N . LEU A 1 78 ? 2.563 -0.461 -8.400 1.00 89.31 78 LEU A N 1
ATOM 579 C CA . LEU A 1 78 ? 3.379 -0.268 -9.599 1.00 89.31 78 LEU A CA 1
ATOM 580 C C . LEU A 1 78 ? 2.566 -0.518 -10.872 1.00 89.31 78 LEU A C 1
ATOM 582 O O . LEU A 1 78 ? 2.636 0.280 -11.804 1.00 89.31 78 LEU A O 1
ATOM 586 N N . SER A 1 79 ? 1.746 -1.570 -10.895 1.00 88.19 79 SER A N 1
ATOM 587 C CA . SER A 1 79 ? 0.845 -1.850 -12.016 1.00 88.19 79 SER A CA 1
ATOM 588 C C . SER A 1 79 ? -0.176 -0.725 -12.232 1.00 88.19 79 SER A C 1
ATOM 590 O O . SER A 1 79 ? -0.341 -0.263 -13.363 1.00 88.19 79 SER A O 1
ATOM 592 N N . ARG A 1 80 ? -0.802 -0.217 -11.159 1.00 87.81 80 ARG A N 1
ATOM 593 C CA . ARG A 1 80 ? -1.745 0.915 -11.240 1.00 87.81 80 ARG A CA 1
ATOM 594 C C . ARG A 1 80 ? -1.064 2.201 -11.717 1.00 87.81 80 ARG A C 1
ATOM 596 O O . ARG A 1 80 ? -1.593 2.871 -12.598 1.00 87.81 80 ARG A O 1
ATOM 603 N N . ALA A 1 81 ? 0.118 2.522 -11.193 1.00 83.56 81 ALA A N 1
ATOM 604 C CA . ALA A 1 81 ? 0.874 3.713 -11.581 1.00 83.56 81 ALA A CA 1
ATOM 605 C C . ALA A 1 81 ? 1.329 3.665 -13.052 1.00 83.56 81 ALA A C 1
ATOM 607 O O . ALA A 1 81 ? 1.235 4.664 -13.769 1.00 83.56 81 ALA A O 1
ATOM 608 N N . ALA A 1 82 ? 1.759 2.494 -13.532 1.00 80.94 82 ALA A N 1
ATOM 609 C CA . ALA A 1 82 ? 2.107 2.291 -14.936 1.00 80.94 82 ALA A CA 1
ATOM 610 C C . ALA A 1 82 ? 0.893 2.483 -15.861 1.00 80.94 82 ALA A C 1
ATOM 612 O O . ALA A 1 82 ? 1.020 3.107 -16.910 1.00 80.94 82 ALA A O 1
ATOM 613 N N . ALA A 1 83 ? -0.290 2.007 -15.456 1.00 77.06 83 ALA A N 1
ATOM 614 C CA . ALA A 1 83 ? -1.532 2.191 -16.210 1.00 77.06 83 ALA A CA 1
ATOM 615 C C . ALA A 1 83 ? -2.057 3.640 -16.180 1.00 77.06 83 ALA A C 1
ATOM 617 O O . ALA A 1 83 ? -2.712 4.078 -17.124 1.00 77.06 83 ALA A O 1
ATOM 618 N N . ALA A 1 84 ? -1.782 4.383 -15.102 1.00 68.62 84 ALA A N 1
ATOM 619 C CA . ALA A 1 84 ? -2.181 5.781 -14.941 1.00 68.62 84 ALA A CA 1
ATOM 620 C C . ALA A 1 84 ? -1.273 6.764 -15.692 1.00 68.62 84 ALA A C 1
ATOM 622 O O . ALA A 1 84 ? -1.675 7.904 -15.925 1.00 68.62 84 ALA A O 1
ATOM 623 N N . THR A 1 85 ? -0.065 6.339 -16.075 1.00 59.44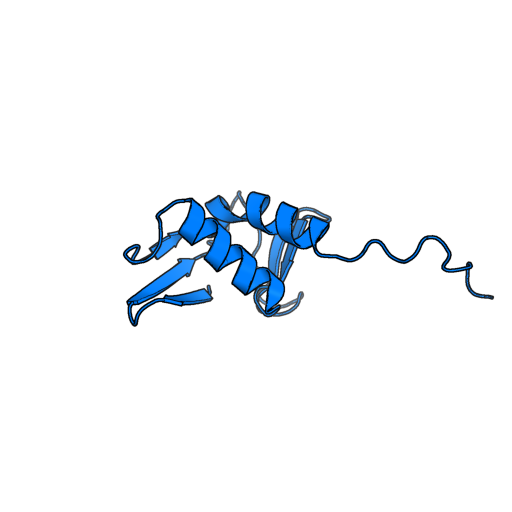 85 THR A N 1
ATOM 624 C CA . THR A 1 85 ? 0.777 7.113 -16.986 1.00 59.44 85 THR A CA 1
ATOM 625 C C . THR A 1 85 ? 0.041 7.163 -18.323 1.00 59.44 85 THR A C 1
ATOM 627 O O . THR A 1 85 ? -0.139 6.108 -18.937 1.00 59.44 85 THR A O 1
ATOM 630 N N . PRO A 1 86 ? -0.417 8.339 -18.796 1.00 48.78 86 PRO A N 1
ATOM 631 C CA . PRO A 1 86 ? -0.951 8.430 -20.142 1.00 48.78 86 PRO A CA 1
ATOM 632 C C . PRO A 1 86 ? 0.154 7.914 -21.051 1.00 48.78 86 PRO A C 1
ATOM 634 O O . PRO A 1 86 ? 1.268 8.443 -21.000 1.00 48.78 86 PRO A O 1
ATOM 637 N N . ALA A 1 87 ? -0.118 6.859 -21.827 1.00 45.88 87 ALA A N 1
ATOM 638 C CA . ALA A 1 87 ? 0.775 6.478 -22.907 1.00 45.88 87 ALA A CA 1
ATOM 639 C C . ALA A 1 87 ? 1.146 7.778 -23.623 1.00 45.88 87 ALA A C 1
ATOM 641 O O . ALA A 1 87 ? 0.244 8.538 -23.995 1.00 45.88 87 ALA A O 1
ATOM 642 N N . ALA A 1 88 ? 2.446 8.085 -23.708 1.00 48.41 88 ALA A N 1
ATOM 643 C CA . ALA A 1 88 ? 2.898 9.237 -24.470 1.00 48.41 88 ALA A CA 1
ATOM 644 C C . ALA A 1 88 ? 2.128 9.212 -25.800 1.00 48.41 88 ALA A C 1
ATOM 646 O O . ALA A 1 88 ? 2.037 8.128 -26.392 1.00 48.41 88 ALA A O 1
ATOM 647 N N . PRO A 1 89 ? 1.490 10.323 -26.222 1.00 41.50 89 PRO A N 1
ATOM 648 C CA . PRO A 1 89 ? 0.673 10.309 -27.424 1.00 41.50 89 PRO A CA 1
ATOM 649 C C . PRO A 1 89 ? 1.492 9.662 -28.549 1.00 41.50 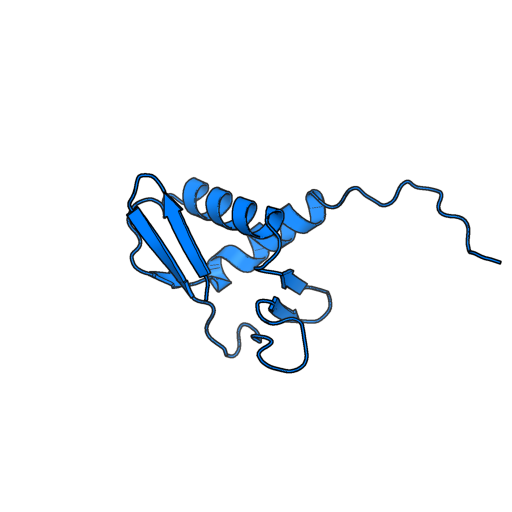89 PRO A C 1
ATOM 651 O O . PRO A 1 89 ? 2.658 10.035 -28.722 1.00 41.50 89 PRO A O 1
ATOM 654 N N . PRO A 1 90 ? 0.957 8.650 -29.260 1.00 45.28 90 PRO A N 1
ATOM 655 C CA . PRO A 1 90 ? 1.686 8.000 -30.337 1.00 45.28 90 PRO A CA 1
ATOM 656 C C . PRO A 1 90 ? 1.961 9.050 -31.414 1.00 45.28 90 PRO A C 1
ATOM 658 O O . PRO A 1 90 ? 1.066 9.421 -32.167 1.00 45.28 90 PRO A O 1
ATOM 661 N N . GLY A 1 91 ? 3.180 9.594 -31.430 1.00 46.53 91 GLY A N 1
ATOM 662 C CA . GLY A 1 91 ? 3.546 10.662 -32.358 1.00 46.53 91 GLY A CA 1
ATOM 663 C C . GLY A 1 91 ? 4.535 11.712 -31.860 1.00 46.53 91 GLY A C 1
ATOM 664 O O . GLY A 1 91 ? 4.556 12.787 -32.444 1.00 46.53 91 GLY A O 1
ATOM 665 N N . CYS A 1 92 ? 5.356 11.462 -30.833 1.00 38.91 92 CYS A N 1
ATOM 666 C CA . CYS A 1 92 ? 6.501 12.344 -30.591 1.00 38.91 92 CYS A CA 1
ATOM 667 C C . CYS A 1 92 ? 7.539 12.097 -31.706 1.00 38.91 92 CYS A C 1
ATOM 669 O O . CYS A 1 92 ? 8.078 10.987 -31.767 1.00 38.91 92 CYS A O 1
ATOM 671 N N . PRO A 1 93 ? 7.781 13.044 -32.633 1.00 62.72 93 PRO A N 1
ATOM 672 C CA . PRO A 1 93 ? 8.806 12.856 -33.649 1.00 62.72 93 PRO A CA 1
ATOM 673 C C . PRO A 1 93 ? 10.187 12.796 -32.976 1.00 62.72 93 PRO A C 1
ATOM 675 O O . PRO A 1 93 ? 10.387 13.437 -31.939 1.00 62.72 93 PRO A O 1
ATOM 678 N N . PRO A 1 94 ? 11.155 12.056 -33.545 1.00 56.47 94 PRO A N 1
ATOM 679 C CA . PRO A 1 94 ? 12.540 12.194 -33.120 1.00 56.47 94 PRO A CA 1
ATOM 680 C C . PRO A 1 94 ? 12.954 13.661 -33.316 1.00 56.47 94 PRO A C 1
ATOM 682 O O . PRO A 1 94 ? 12.726 14.234 -34.382 1.00 56.47 94 PRO A O 1
ATOM 685 N N . GLY A 1 95 ? 13.471 14.284 -32.254 1.00 53.19 95 GLY A N 1
ATOM 686 C CA . GLY A 1 95 ? 13.992 15.653 -32.303 1.00 53.19 95 GLY A CA 1
ATOM 687 C C . GLY A 1 95 ? 15.177 15.787 -33.275 1.00 53.19 95 GLY A C 1
ATOM 688 O O . GLY A 1 95 ? 15.753 14.761 -33.642 1.00 53.19 95 GLY A O 1
ATOM 689 N N . PRO A 1 96 ? 15.497 17.024 -33.708 1.00 58.78 96 PRO A N 1
ATOM 690 C CA . PRO A 1 96 ? 16.383 17.318 -34.841 1.00 58.78 96 PRO A CA 1
ATOM 691 C C . PRO A 1 96 ? 17.829 16.844 -34.668 1.00 58.78 96 PRO A C 1
ATOM 693 O O . PRO A 1 96 ? 18.313 16.804 -33.513 1.00 58.78 96 PRO A O 1
#

pLDDT: mean 74.93, std 13.69, range [38.91, 90.69]

Foldseek 3Di:
DDWDADPNAIAAEDADDDQQWDQPPDDDPHQWIARDPPQIDRNPDPLLVVQLVVQCVVVVVPPPHNYDHVSVCRVVSSVSVVVPPPPPPPDDDPDD

Radius of gyration: 15.2 Å; chains: 1; bounding box: 33×26×48 Å

Organism: NCBI:txid58343

Sequence (96 aa):
MCHLVRDGVRTRVVFREGERGGISGGYSYVGCVSTGPGKLLNLNEPGVVRHLVDEATDRGLLPGAAELDGWDLFDAVLSRAAAATPAAPPGCPPGP